Protein AF-A0A963EVP5-F1 (afdb_monomer_lite)

Secondary structure (DSSP, 8-state):
-EE-----HHHHHHTTGGGT----SBTTBTT--S--EEEEEEE-SSSTT-EEEEEEETTTTEEEE-EEGGG--SS-S-HHHHHHHHHHHHTSSSHHHHHHHHSPP-PPTT-

pLDDT: mean 89.45, std 8.19, range [53.88, 97.38]

Sequence (111 aa):
MRFATQTTSEEYVARKLWRCATLNHCPWHPGGGCGFCRHGTYQRIKPSGTLIPRWYCPRIRRTVSALPDCLAAHYSGTLQALEALVRSVEQAPSLAAAAEHLRTDIELPGA

Structure (mmCIF, N/CA/C/O backbone):
data_AF-A0A963EVP5-F1
#
_entry.id   AF-A0A963EVP5-F1
#
loop_
_atom_site.group_PDB
_atom_site.id
_atom_site.type_symbol
_atom_site.label_atom_id
_atom_site.label_alt_id
_atom_site.label_comp_id
_atom_site.label_asym_id
_atom_site.label_entity_id
_atom_site.label_seq_id
_atom_site.pdbx_PDB_ins_code
_atom_site.Cartn_x
_atom_site.Cartn_y
_atom_site.Cartn_z
_atom_site.occupancy
_atom_site.B_iso_or_equiv
_atom_site.auth_seq_id
_atom_site.auth_comp_id
_atom_site.auth_asym_id
_atom_site.auth_atom_id
_atom_site.pdbx_PDB_model_num
ATOM 1 N N . MET A 1 1 ? 6.984 5.630 0.678 1.00 67.56 1 MET A N 1
ATOM 2 C CA . MET A 1 1 ? 6.372 6.960 0.500 1.00 67.56 1 MET A CA 1
ATOM 3 C C . MET A 1 1 ? 4.881 6.741 0.355 1.00 67.56 1 MET A C 1
ATOM 5 O O . MET A 1 1 ? 4.496 5.775 -0.298 1.00 67.56 1 MET A O 1
ATOM 9 N N . ARG A 1 2 ? 4.086 7.555 1.045 1.00 71.69 2 ARG A N 1
ATOM 10 C CA . ARG A 1 2 ? 2.628 7.467 1.072 1.00 71.69 2 ARG A CA 1
ATOM 11 C C . ARG A 1 2 ? 2.068 8.452 0.035 1.00 71.69 2 ARG A C 1
ATOM 13 O O . ARG A 1 2 ? 2.587 9.562 -0.057 1.00 71.69 2 ARG A O 1
ATOM 20 N N . PHE A 1 3 ? 1.097 8.023 -0.770 1.00 71.31 3 PHE A N 1
ATOM 21 C CA . PHE A 1 3 ? 0.517 8.828 -1.847 1.00 71.31 3 PHE A CA 1
ATOM 22 C C . PHE A 1 3 ? -0.974 9.009 -1.619 1.00 71.31 3 PHE A C 1
ATOM 24 O O . PHE A 1 3 ? -1.713 8.023 -1.616 1.00 71.31 3 PHE A O 1
ATOM 31 N N . ALA A 1 4 ? -1.399 10.269 -1.515 1.00 79.94 4 ALA A N 1
ATOM 32 C CA . ALA A 1 4 ? -2.807 10.620 -1.464 1.00 79.94 4 ALA A CA 1
ATOM 33 C C . ALA A 1 4 ? -3.517 10.050 -2.697 1.00 79.94 4 ALA A C 1
ATOM 35 O O . ALA A 1 4 ? -3.214 10.410 -3.836 1.00 79.94 4 ALA A O 1
ATOM 36 N N . THR A 1 5 ? -4.447 9.131 -2.462 1.00 81.00 5 THR A N 1
ATOM 37 C CA . THR A 1 5 ? -5.242 8.485 -3.505 1.00 81.00 5 THR A CA 1
ATOM 38 C C . THR A 1 5 ? -6.708 8.5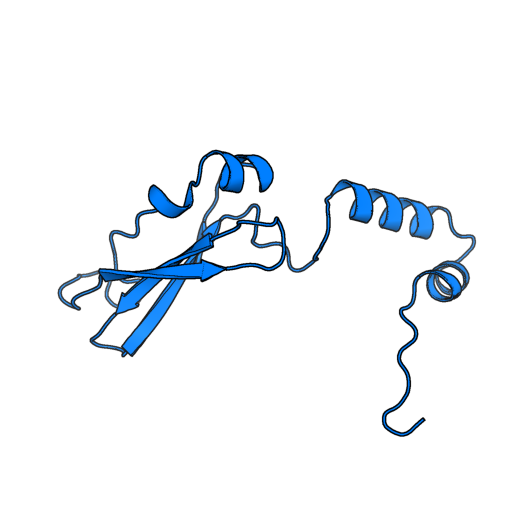45 -3.115 1.00 81.00 5 THR A C 1
ATOM 40 O O . THR A 1 5 ? -7.076 8.039 -2.058 1.00 81.00 5 THR A O 1
ATOM 43 N N . GLN A 1 6 ? -7.547 9.109 -3.981 1.00 86.88 6 GLN A N 1
ATOM 44 C CA . GLN A 1 6 ? -9.006 9.085 -3.839 1.00 86.88 6 GLN A CA 1
ATOM 45 C C . GLN A 1 6 ? -9.564 7.774 -4.418 1.00 86.88 6 GLN A C 1
ATOM 47 O O . GLN A 1 6 ? -10.243 7.774 -5.436 1.00 86.88 6 GLN A O 1
ATOM 52 N N . THR A 1 7 ? -9.192 6.640 -3.827 1.00 89.19 7 THR A N 1
ATOM 53 C CA . THR A 1 7 ? -9.615 5.298 -4.265 1.00 89.19 7 THR A CA 1
ATOM 54 C C . THR A 1 7 ? -9.815 4.420 -3.040 1.00 89.19 7 THR A C 1
ATOM 56 O O . THR A 1 7 ? -9.145 4.616 -2.026 1.00 89.19 7 THR A O 1
ATOM 59 N N . THR A 1 8 ? -10.691 3.423 -3.127 1.00 89.19 8 THR A N 1
ATOM 60 C CA . THR A 1 8 ? -10.785 2.377 -2.099 1.00 89.19 8 THR A CA 1
ATOM 61 C C . THR A 1 8 ? -9.764 1.266 -2.346 1.00 89.19 8 THR A C 1
ATOM 63 O O . THR A 1 8 ? -9.131 1.199 -3.406 1.00 89.19 8 THR A O 1
ATOM 66 N N . SER A 1 9 ? -9.576 0.390 -1.359 1.00 88.06 9 SER A N 1
ATOM 67 C CA . SER A 1 9 ? -8.689 -0.770 -1.500 1.00 88.06 9 SER A CA 1
ATOM 68 C C . SER A 1 9 ? -9.230 -1.776 -2.529 1.00 88.06 9 SER A C 1
ATOM 70 O O . SER A 1 9 ? -8.475 -2.370 -3.297 1.00 88.06 9 SER A O 1
ATOM 72 N N . GLU A 1 10 ? -10.551 -1.886 -2.612 1.00 88.94 10 GLU A N 1
ATOM 73 C CA . GLU A 1 10 ? -11.315 -2.718 -3.532 1.00 88.94 10 GLU A CA 1
ATOM 74 C C . GLU A 1 10 ? -11.135 -2.231 -4.968 1.00 88.94 10 GLU A C 1
ATOM 76 O O . GLU A 1 10 ? -10.789 -3.012 -5.855 1.00 88.94 10 GLU A O 1
ATOM 81 N N . GLU A 1 11 ? -11.293 -0.925 -5.194 1.00 93.00 11 GLU A N 1
ATOM 82 C CA . GLU A 1 11 ? -11.087 -0.321 -6.507 1.00 93.00 11 GLU A CA 1
ATOM 83 C C . GLU A 1 11 ? -9.625 -0.442 -6.955 1.00 93.00 11 GLU A C 1
ATOM 85 O O . GLU A 1 11 ? -9.356 -0.784 -8.113 1.00 93.00 11 GLU A O 1
ATOM 90 N N . TYR A 1 12 ? -8.678 -0.240 -6.030 1.00 92.81 12 TYR A N 1
ATOM 91 C CA . TYR A 1 12 ? -7.252 -0.416 -6.296 1.00 92.81 12 TYR A CA 1
ATOM 92 C C . TYR A 1 12 ? -6.943 -1.809 -6.855 1.00 92.81 12 TYR A C 1
ATOM 94 O O . TYR A 1 12 ? -6.208 -1.935 -7.843 1.00 92.81 12 TYR A O 1
ATOM 102 N N . VAL A 1 13 ? -7.526 -2.845 -6.244 1.00 93.69 13 VAL A N 1
ATOM 103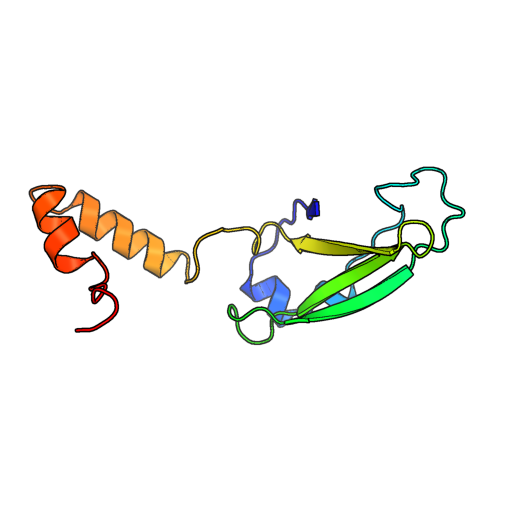 C CA . VAL A 1 13 ? -7.348 -4.237 -6.663 1.00 93.69 13 VAL A CA 1
ATOM 104 C C . VAL A 1 13 ? -8.093 -4.543 -7.955 1.00 93.69 13 VAL A C 1
ATOM 106 O O . VAL A 1 13 ? -7.478 -5.047 -8.899 1.00 93.69 13 VAL A O 1
ATOM 109 N N . ALA A 1 14 ? -9.377 -4.194 -8.038 1.00 95.00 14 ALA A N 1
ATOM 110 C CA . ALA A 1 14 ? -10.224 -4.479 -9.194 1.00 95.00 14 ALA A CA 1
ATOM 111 C C . ALA A 1 14 ? -9.655 -3.872 -10.485 1.00 95.00 14 ALA A C 1
ATOM 113 O O . ALA A 1 14 ? -9.572 -4.538 -11.518 1.00 95.00 14 ALA A O 1
ATOM 114 N N . ARG A 1 15 ? -9.182 -2.623 -10.411 1.00 95.81 15 ARG A N 1
ATOM 115 C CA . ARG A 1 15 ? -8.621 -1.891 -11.556 1.00 95.81 15 ARG A CA 1
ATOM 116 C C . ARG A 1 15 ? -7.120 -2.108 -11.741 1.00 95.81 15 ARG A C 1
ATOM 118 O O . ARG A 1 15 ? -6.538 -1.570 -12.681 1.00 95.81 15 ARG A O 1
ATOM 125 N N . LYS A 1 16 ? -6.479 -2.894 -10.868 1.00 95.81 16 LYS A N 1
ATOM 126 C CA . LYS A 1 16 ? -5.035 -3.173 -10.892 1.00 95.81 16 LYS A CA 1
ATOM 127 C C . LYS A 1 16 ? -4.196 -1.893 -10.935 1.00 95.81 16 LYS A C 1
ATOM 129 O O . LYS A 1 16 ? -3.241 -1.800 -11.712 1.00 95.81 16 LYS A O 1
ATOM 134 N N . LEU A 1 17 ? -4.543 -0.902 -10.107 1.00 94.44 17 LEU A N 1
ATOM 135 C CA . LEU A 1 17 ? -3.989 0.459 -10.190 1.00 94.44 17 LEU A CA 1
ATOM 136 C C . LEU A 1 17 ? -2.465 0.518 -10.001 1.00 94.44 17 LEU A C 1
ATOM 138 O O . LEU A 1 17 ? -1.822 1.456 -10.472 1.00 94.44 17 LEU A O 1
ATOM 142 N N . TRP A 1 18 ? -1.845 -0.514 -9.417 1.00 94.06 18 TRP A N 1
ATOM 143 C CA . TRP A 1 18 ? -0.385 -0.650 -9.399 1.00 94.06 18 TRP A CA 1
ATOM 144 C C . TRP A 1 18 ? 0.245 -0.583 -10.789 1.00 94.06 18 TRP A C 1
ATOM 146 O O . TRP A 1 18 ? 1.378 -0.122 -10.906 1.00 94.06 18 TRP A O 1
ATOM 156 N N . ARG A 1 19 ? -0.452 -1.018 -11.847 1.00 95.06 19 ARG A N 1
ATOM 157 C CA . ARG A 1 19 ? 0.033 -0.947 -13.236 1.00 95.06 19 ARG A CA 1
ATOM 158 C C . ARG A 1 19 ? 0.186 0.494 -13.719 1.00 95.06 19 ARG A C 1
ATOM 160 O O . ARG A 1 19 ? 1.116 0.770 -14.467 1.00 95.06 19 ARG A O 1
ATOM 167 N N . CYS A 1 20 ? -0.665 1.394 -13.236 1.00 91.75 20 CYS A N 1
ATOM 168 C CA . CYS A 1 20 ? -0.705 2.797 -13.641 1.00 91.75 20 CYS A CA 1
ATOM 169 C C . CYS A 1 20 ? 0.153 3.709 -12.754 1.00 91.75 20 CYS A C 1
ATOM 171 O O . CYS A 1 20 ? 0.371 4.864 -13.100 1.00 91.75 20 CYS A O 1
ATOM 173 N N . ALA A 1 21 ? 0.640 3.217 -11.611 1.00 91.31 21 ALA A N 1
ATOM 174 C CA . ALA A 1 21 ? 1.455 4.014 -10.703 1.00 91.31 21 ALA A CA 1
ATOM 175 C C . ALA A 1 21 ? 2.775 4.444 -11.363 1.00 91.31 21 ALA A C 1
ATOM 177 O O . ALA A 1 21 ? 3.505 3.607 -11.911 1.00 91.31 21 ALA A O 1
ATOM 178 N N . THR A 1 22 ? 3.103 5.729 -11.248 1.00 89.88 22 THR A N 1
ATOM 179 C CA . THR A 1 22 ? 4.330 6.345 -11.760 1.00 89.88 22 THR A CA 1
ATOM 180 C C . THR A 1 22 ? 5.080 7.045 -10.628 1.00 89.88 22 THR A C 1
ATOM 182 O O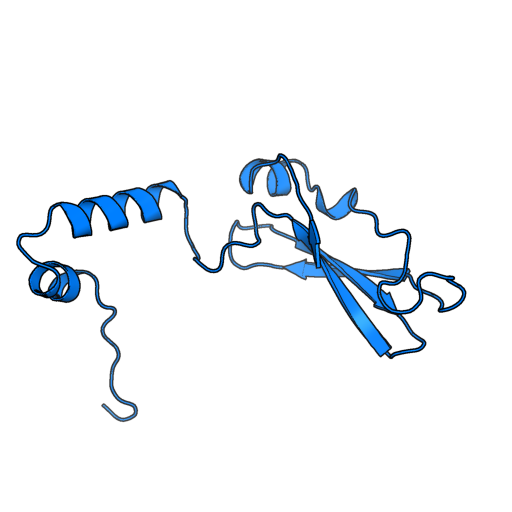 . THR A 1 22 ? 4.474 7.621 -9.730 1.00 89.88 22 THR A O 1
ATOM 185 N N . LEU A 1 23 ? 6.415 6.988 -10.669 1.00 90.31 23 LEU A N 1
ATOM 186 C CA . LEU A 1 23 ? 7.304 7.824 -9.860 1.00 90.31 23 LEU A CA 1
ATOM 187 C C . LEU A 1 23 ? 8.355 8.414 -10.793 1.00 90.31 23 LEU A C 1
ATOM 189 O O . LEU A 1 23 ? 9.240 7.695 -11.256 1.00 90.31 23 LEU A O 1
ATOM 193 N N . ASN A 1 24 ? 8.235 9.710 -11.077 1.00 85.69 24 ASN A N 1
ATOM 194 C CA . ASN A 1 24 ? 9.079 10.386 -12.068 1.00 85.69 24 ASN A CA 1
ATOM 195 C C . ASN A 1 24 ? 10.450 10.780 -11.507 1.00 85.69 24 ASN A C 1
ATOM 197 O O . ASN A 1 24 ? 11.404 10.936 -12.262 1.00 85.69 24 ASN A O 1
ATOM 201 N N . HIS A 1 25 ? 10.561 10.912 -10.184 1.00 90.88 25 HIS A N 1
ATOM 202 C CA . HIS A 1 25 ? 11.786 11.351 -9.527 1.00 90.88 25 HIS A CA 1
ATOM 203 C C . HIS A 1 25 ? 12.218 10.370 -8.449 1.00 90.88 25 HIS A C 1
ATOM 205 O O . HIS A 1 25 ? 11.412 9.837 -7.683 1.00 90.88 25 HIS A O 1
ATOM 211 N N . CYS A 1 26 ? 13.531 10.172 -8.380 1.00 94.50 26 CYS A N 1
ATOM 212 C CA . CYS A 1 26 ? 14.157 9.472 -7.279 1.00 94.50 26 CYS A CA 1
ATOM 213 C C . CYS A 1 26 ? 14.019 10.326 -6.011 1.00 94.50 26 CYS A C 1
ATOM 215 O O . CYS A 1 26 ? 14.505 11.459 -6.011 1.00 94.50 26 CYS A O 1
ATOM 217 N N . PRO A 1 27 ? 13.449 9.804 -4.911 1.00 93.31 27 PRO A N 1
ATOM 218 C CA . PRO A 1 27 ? 13.250 10.589 -3.689 1.00 93.31 27 PRO A CA 1
ATOM 219 C C . PRO A 1 27 ? 14.567 11.011 -3.023 1.00 93.31 27 PRO A C 1
ATOM 221 O O . PRO A 1 27 ? 14.577 11.879 -2.162 1.00 93.31 27 PRO A O 1
ATOM 224 N N . TRP A 1 28 ? 15.681 10.400 -3.424 1.00 95.38 28 TRP A N 1
ATOM 225 C CA . TRP A 1 28 ? 17.013 10.695 -2.908 1.00 95.38 28 TRP A CA 1
ATOM 226 C C . TRP A 1 28 ? 17.882 11.512 -3.870 1.00 95.38 28 TRP A C 1
ATOM 228 O O . TRP A 1 28 ? 18.891 12.068 -3.454 1.00 95.38 28 TRP A O 1
ATOM 238 N N . HIS A 1 29 ? 17.515 11.574 -5.153 1.00 95.50 29 HIS A N 1
ATOM 239 C CA . HIS A 1 29 ? 18.226 12.355 -6.167 1.00 95.50 29 HIS A CA 1
ATOM 240 C C . HIS A 1 29 ? 17.199 13.114 -7.020 1.00 95.50 29 HIS A C 1
ATOM 242 O O . HIS A 1 29 ? 16.909 12.685 -8.143 1.00 95.50 29 HIS A O 1
ATOM 248 N N . PRO A 1 30 ? 16.632 14.223 -6.506 1.00 90.81 30 PRO A N 1
ATOM 249 C CA . PRO A 1 30 ? 15.591 14.976 -7.210 1.00 90.81 30 PRO A CA 1
ATOM 250 C C . PRO A 1 30 ? 16.033 15.468 -8.595 1.00 90.81 30 PRO A C 1
ATOM 252 O O . PRO A 1 30 ? 15.242 15.445 -9.533 1.00 90.81 30 PRO A O 1
ATOM 255 N N . GLY A 1 31 ? 17.319 15.814 -8.745 1.00 92.12 31 GLY A N 1
ATOM 256 C CA . GLY A 1 31 ? 17.930 16.211 -10.020 1.00 92.12 31 GLY A CA 1
ATOM 257 C C . GLY A 1 31 ? 18.119 15.080 -11.043 1.00 92.12 31 GLY A C 1
ATOM 258 O O . GLY A 1 31 ? 18.617 15.328 -12.134 1.00 92.12 31 GLY A O 1
ATOM 259 N N . GLY A 1 32 ? 17.738 13.838 -10.726 1.00 92.31 32 GLY A N 1
ATOM 260 C CA . GLY A 1 32 ? 17.822 12.715 -11.662 1.00 92.31 32 GLY A CA 1
ATOM 261 C C . GLY A 1 32 ? 19.234 12.139 -11.830 1.00 92.31 32 GLY A C 1
ATOM 262 O O . GLY A 1 32 ? 20.037 12.135 -10.897 1.00 92.31 32 GLY A O 1
ATOM 263 N N . GLY A 1 33 ? 19.500 11.524 -12.989 1.00 94.75 33 GLY A N 1
ATOM 264 C CA . GLY A 1 33 ? 20.806 10.937 -13.351 1.00 94.75 33 GLY A CA 1
ATOM 265 C C . GLY A 1 33 ? 21.219 9.674 -12.580 1.00 94.75 33 GLY A C 1
ATOM 266 O O . GLY A 1 33 ? 22.262 9.090 -12.846 1.00 94.75 33 GLY A O 1
ATOM 267 N N . CYS A 1 34 ? 20.410 9.219 -11.624 1.00 96.12 34 CYS A N 1
ATOM 268 C CA . CYS A 1 34 ? 20.746 8.096 -10.749 1.00 96.12 34 CYS A CA 1
ATOM 269 C C . CYS A 1 34 ? 20.257 6.728 -11.249 1.00 96.12 34 CYS A C 1
ATOM 271 O O . CYS A 1 34 ? 20.324 5.776 -10.478 1.00 96.12 34 CYS A O 1
ATOM 273 N N . GLY A 1 35 ? 19.729 6.626 -12.476 1.00 95.50 35 GLY A N 1
ATOM 274 C CA . GLY A 1 35 ? 19.207 5.373 -13.045 1.00 95.50 35 GLY A CA 1
ATOM 275 C C . GLY A 1 35 ? 17.938 4.843 -12.365 1.00 95.50 35 GLY A C 1
ATOM 276 O O . GLY A 1 35 ? 17.702 3.639 -12.368 1.00 95.50 35 GLY A O 1
ATOM 277 N N . PHE A 1 36 ? 17.153 5.718 -11.726 1.00 97.19 36 PHE A N 1
ATOM 278 C CA . PHE A 1 36 ? 15.929 5.335 -11.021 1.00 97.19 36 PHE A CA 1
ATOM 279 C C . PHE A 1 36 ? 14.925 4.678 -11.967 1.00 97.19 36 PHE A C 1
ATOM 281 O O . PHE A 1 36 ? 14.549 5.261 -12.981 1.00 97.19 36 PHE A O 1
ATOM 288 N N . CYS A 1 37 ? 14.492 3.464 -11.636 1.00 95.81 37 CYS A N 1
ATOM 289 C CA . CYS A 1 37 ? 13.673 2.658 -12.532 1.00 95.81 37 CYS A CA 1
ATOM 290 C C . CYS A 1 37 ? 12.633 1.836 -11.773 1.00 95.81 37 CYS A C 1
ATOM 292 O O . CYS A 1 37 ? 12.737 1.606 -10.566 1.00 95.81 37 CYS A O 1
ATOM 294 N N . ARG A 1 38 ? 11.610 1.377 -12.495 1.00 95.56 38 ARG A N 1
ATOM 295 C CA . ARG A 1 38 ? 10.599 0.465 -11.960 1.00 95.56 38 ARG A CA 1
ATOM 296 C C . ARG A 1 38 ? 11.235 -0.898 -11.658 1.00 95.56 38 ARG A C 1
ATOM 298 O O . ARG A 1 38 ? 12.008 -1.416 -12.452 1.00 95.56 38 ARG A O 1
ATOM 305 N N . HIS A 1 39 ? 10.878 -1.490 -10.523 1.00 96.50 39 HIS A N 1
ATOM 306 C CA . HIS A 1 39 ? 11.497 -2.695 -9.963 1.00 96.50 39 HIS A CA 1
ATOM 307 C C . HIS A 1 39 ? 10.444 -3.722 -9.502 1.00 96.50 39 HIS A C 1
ATOM 309 O O . HIS A 1 39 ? 10.433 -4.220 -8.368 1.00 96.50 39 HIS A O 1
ATOM 315 N N . GLY A 1 40 ? 9.503 -4.006 -10.404 1.00 96.00 40 GLY A N 1
ATOM 316 C CA . GLY A 1 40 ? 8.434 -4.980 -10.192 1.00 96.00 40 GLY A CA 1
ATOM 317 C C . GLY A 1 40 ? 7.445 -4.583 -9.094 1.00 96.00 40 GLY A C 1
ATOM 318 O O . GLY A 1 40 ? 7.186 -3.402 -8.850 1.00 96.00 40 GLY A O 1
ATOM 319 N N . THR A 1 41 ? 6.872 -5.593 -8.446 1.00 97.19 41 THR A N 1
ATOM 320 C CA . THR A 1 41 ? 5.841 -5.459 -7.408 1.00 97.19 41 THR A CA 1
ATOM 321 C C . THR A 1 41 ? 6.093 -6.430 -6.254 1.00 97.19 41 THR A C 1
ATOM 323 O O . THR A 1 41 ? 6.805 -7.415 -6.432 1.00 97.19 41 THR A O 1
ATOM 326 N N . TYR A 1 42 ? 5.479 -6.193 -5.095 1.00 95.19 42 TYR A N 1
ATOM 327 C CA . TYR A 1 42 ? 5.329 -7.198 -4.031 1.00 95.19 42 TYR A CA 1
ATOM 328 C C . TYR A 1 42 ? 3.855 -7.374 -3.654 1.00 95.19 42 TYR A C 1
ATOM 330 O O . TYR A 1 42 ? 3.061 -6.455 -3.855 1.00 95.19 42 TYR A O 1
ATOM 338 N N . GLN A 1 43 ? 3.491 -8.542 -3.124 1.00 94.19 43 GLN A N 1
ATOM 339 C CA . GLN A 1 43 ? 2.123 -8.848 -2.695 1.00 94.19 43 GLN A CA 1
ATOM 340 C C . GLN A 1 43 ? 1.853 -8.377 -1.264 1.00 94.19 43 GLN A C 1
ATOM 342 O O . GLN A 1 43 ? 2.736 -8.442 -0.409 1.00 94.19 43 GLN A O 1
ATOM 347 N N . ARG A 1 44 ? 0.618 -7.947 -0.989 1.00 88.44 44 ARG A N 1
ATOM 348 C CA . ARG A 1 44 ? 0.101 -7.819 0.383 1.00 88.44 44 ARG A CA 1
ATOM 349 C C . ARG A 1 44 ? -0.880 -8.938 0.694 1.00 88.44 44 ARG A C 1
ATOM 351 O O . ARG A 1 44 ? -1.546 -9.448 -0.198 1.00 88.44 44 ARG A O 1
ATOM 358 N N . ILE A 1 45 ? -0.972 -9.273 1.981 1.00 84.44 45 ILE A N 1
ATOM 359 C CA . ILE A 1 45 ? -1.857 -10.330 2.488 1.00 84.44 45 ILE A CA 1
ATOM 360 C C . ILE A 1 45 ? -3.330 -9.941 2.293 1.00 84.44 45 ILE A C 1
ATOM 362 O O . ILE A 1 45 ? -4.140 -10.771 1.892 1.00 84.44 45 ILE A O 1
ATOM 366 N N . LYS A 1 46 ? -3.681 -8.674 2.557 1.00 81.06 46 LYS A N 1
ATOM 367 C CA . LYS A 1 46 ? -5.036 -8.141 2.378 1.00 81.06 46 LYS A CA 1
ATOM 368 C C . LYS A 1 46 ? -5.014 -6.746 1.732 1.00 81.06 46 LYS A C 1
ATOM 370 O O . LYS A 1 46 ? -4.115 -5.964 2.056 1.00 81.06 46 LYS A O 1
ATOM 375 N N . PRO A 1 47 ? -6.004 -6.424 0.880 1.00 84.06 47 PRO A N 1
ATOM 376 C CA . PRO A 1 47 ? -6.958 -7.353 0.251 1.00 84.06 47 PRO A CA 1
ATOM 377 C C . PRO A 1 47 ? -6.262 -8.391 -0.654 1.00 84.06 47 PRO A C 1
ATOM 379 O O . PRO A 1 47 ? -5.143 -8.156 -1.115 1.00 84.06 47 PRO A O 1
ATOM 382 N N . SER A 1 48 ? -6.889 -9.546 -0.904 1.00 88.12 48 SER A N 1
ATOM 383 C CA . SER A 1 48 ? -6.300 -10.579 -1.777 1.00 88.12 48 SER A CA 1
ATOM 384 C C . SER A 1 48 ? -6.056 -10.041 -3.192 1.00 88.12 48 SER A C 1
ATOM 386 O O . SER A 1 48 ? -6.827 -9.230 -3.698 1.00 88.12 48 SER A O 1
ATOM 388 N N . GLY A 1 49 ? -4.963 -10.467 -3.828 1.00 91.06 49 GLY A N 1
ATOM 389 C CA . GLY A 1 49 ? -4.569 -9.985 -5.156 1.00 91.06 49 GLY A CA 1
ATOM 390 C C . GLY A 1 49 ? -3.915 -8.597 -5.171 1.00 91.06 49 GLY A C 1
ATOM 391 O O . GLY A 1 49 ? -3.577 -8.098 -6.244 1.00 91.06 49 GLY A O 1
ATOM 392 N N . THR A 1 50 ? -3.689 -7.982 -4.006 1.00 93.06 50 THR A N 1
ATOM 393 C CA . THR A 1 50 ? -3.023 -6.679 -3.904 1.00 93.06 50 THR A CA 1
ATOM 394 C C . THR A 1 50 ? -1.548 -6.782 -4.269 1.00 93.06 50 THR A C 1
ATOM 396 O O . THR A 1 50 ? -0.783 -7.501 -3.622 1.00 93.06 50 THR A O 1
ATOM 399 N N . LEU A 1 51 ? -1.127 -5.990 -5.256 1.00 96.00 51 LEU A N 1
ATOM 400 C CA . LEU A 1 51 ? 0.271 -5.790 -5.625 1.00 96.00 51 LEU A CA 1
ATOM 401 C C . LEU A 1 51 ? 0.665 -4.336 -5.409 1.00 96.00 51 LEU A C 1
ATOM 403 O O . LEU A 1 51 ? -0.070 -3.441 -5.802 1.00 96.00 51 LEU A O 1
ATOM 407 N N . ILE A 1 52 ? 1.846 -4.103 -4.844 1.00 94.81 52 ILE A N 1
ATOM 408 C CA . ILE A 1 52 ? 2.396 -2.765 -4.630 1.00 94.81 52 ILE A CA 1
ATOM 409 C C . ILE A 1 52 ? 3.617 -2.576 -5.534 1.00 94.81 52 ILE A C 1
ATOM 411 O O . ILE A 1 52 ? 4.560 -3.372 -5.448 1.00 94.81 52 ILE A O 1
ATOM 415 N N . PRO A 1 53 ? 3.638 -1.548 -6.399 1.00 95.69 53 PRO A N 1
ATOM 416 C CA . PRO A 1 53 ? 4.740 -1.310 -7.315 1.00 95.69 53 PRO A CA 1
ATOM 417 C C . PRO A 1 53 ? 5.948 -0.725 -6.587 1.00 95.69 53 PRO A C 1
ATOM 419 O O . PRO A 1 53 ? 5.827 0.043 -5.626 1.00 95.69 53 PRO A O 1
ATOM 422 N N . ARG A 1 54 ? 7.128 -1.116 -7.064 1.00 96.44 54 ARG A N 1
ATOM 423 C CA . ARG A 1 54 ? 8.421 -0.741 -6.500 1.00 96.44 54 ARG A CA 1
ATOM 424 C C . ARG A 1 54 ? 9.281 -0.039 -7.535 1.00 96.44 54 ARG A C 1
ATOM 426 O O . ARG A 1 54 ? 9.169 -0.304 -8.729 1.00 96.44 54 ARG A O 1
ATOM 433 N N . TRP A 1 55 ? 10.182 0.801 -7.050 1.00 97.00 55 TRP A N 1
ATOM 434 C CA . TRP A 1 55 ? 11.229 1.446 -7.823 1.00 97.00 55 TRP A CA 1
ATOM 435 C C . TRP A 1 55 ? 12.558 1.291 -7.118 1.00 97.00 55 TRP A C 1
ATOM 437 O O . TRP A 1 55 ? 12.618 1.308 -5.890 1.00 97.00 55 TRP A O 1
ATOM 447 N N . TYR A 1 56 ? 13.617 1.174 -7.898 1.00 97.19 56 TYR A N 1
ATOM 448 C CA . TYR A 1 56 ? 14.967 0.973 -7.415 1.00 97.19 56 TYR A CA 1
ATOM 449 C C . TYR A 1 56 ? 15.852 2.135 -7.844 1.00 97.19 56 TYR A C 1
ATOM 451 O O . TYR A 1 56 ? 15.800 2.579 -8.991 1.00 97.19 56 TYR A O 1
ATOM 459 N N . CYS A 1 57 ? 16.668 2.633 -6.916 1.00 97.31 57 CYS A N 1
ATOM 460 C CA . CYS A 1 57 ? 17.743 3.559 -7.234 1.00 97.31 57 CYS A CA 1
ATOM 461 C C . CYS A 1 57 ? 19.093 2.829 -7.137 1.00 97.31 57 CYS A C 1
ATOM 463 O O . CYS A 1 57 ? 19.515 2.512 -6.019 1.00 97.31 57 CYS A O 1
ATOM 465 N N . PRO A 1 58 ? 19.800 2.596 -8.259 1.00 97.31 58 PRO A N 1
ATOM 466 C CA . PRO A 1 58 ? 21.064 1.861 -8.252 1.00 97.31 58 PRO A CA 1
ATOM 467 C C . PRO A 1 58 ? 22.187 2.593 -7.514 1.00 97.31 58 PRO A C 1
ATOM 469 O O . PRO A 1 58 ? 22.997 1.948 -6.857 1.00 97.31 58 PRO A O 1
ATOM 472 N N . ARG A 1 59 ? 22.214 3.932 -7.526 1.00 97.38 59 ARG A N 1
ATOM 473 C CA . ARG A 1 59 ? 23.296 4.713 -6.893 1.00 97.38 59 ARG A CA 1
ATOM 474 C C . ARG A 1 59 ? 23.396 4.521 -5.374 1.00 97.38 59 ARG A C 1
ATOM 476 O O . ARG A 1 59 ? 24.478 4.467 -4.811 1.00 97.38 59 ARG A O 1
ATOM 483 N N . ILE A 1 60 ? 22.251 4.410 -4.719 1.00 97.00 60 ILE A N 1
ATOM 484 C CA . ILE A 1 60 ? 22.103 4.238 -3.260 1.00 97.00 60 ILE A CA 1
ATOM 485 C C . ILE A 1 60 ? 21.660 2.825 -2.900 1.00 97.00 60 ILE A C 1
ATOM 487 O O . ILE A 1 60 ? 21.568 2.497 -1.721 1.00 97.00 60 ILE A O 1
ATOM 491 N N . ARG A 1 61 ? 21.405 1.989 -3.913 1.00 97.31 61 ARG A N 1
ATOM 492 C CA . ARG A 1 61 ? 21.028 0.580 -3.793 1.00 97.31 61 ARG A CA 1
ATOM 493 C C . ARG A 1 61 ? 19.825 0.368 -2.872 1.00 97.31 61 ARG A C 1
ATOM 495 O O . ARG A 1 61 ? 19.807 -0.545 -2.054 1.00 97.31 61 ARG A O 1
ATOM 502 N N . ARG A 1 62 ? 18.813 1.228 -3.006 1.00 97.12 62 ARG A N 1
ATOM 503 C CA . ARG A 1 62 ? 17.588 1.191 -2.196 1.00 97.12 62 ARG A CA 1
ATOM 504 C C . ARG A 1 62 ? 16.343 1.156 -3.065 1.00 97.12 62 ARG A C 1
ATOM 506 O O . ARG A 1 62 ? 16.307 1.725 -4.157 1.00 97.12 62 ARG A O 1
ATOM 513 N N . THR A 1 63 ? 15.311 0.520 -2.523 1.00 96.19 63 THR A N 1
ATOM 514 C CA . THR A 1 63 ? 13.996 0.390 -3.147 1.00 96.19 63 THR A CA 1
ATOM 515 C C . THR A 1 63 ? 12.987 1.271 -2.424 1.00 96.19 63 THR A C 1
ATOM 517 O O . THR A 1 63 ? 12.952 1.301 -1.195 1.00 96.19 63 THR A O 1
ATOM 520 N N . VAL A 1 64 ? 12.139 1.966 -3.177 1.00 94.88 64 VAL A N 1
ATOM 521 C CA . VAL A 1 64 ? 10.920 2.597 -2.660 1.00 94.88 64 VAL A CA 1
ATOM 522 C C . VAL A 1 64 ? 9.696 1.915 -3.236 1.00 94.88 64 VAL A C 1
ATOM 524 O O . VAL A 1 64 ? 9.713 1.405 -4.352 1.00 94.88 64 VAL A O 1
ATOM 527 N N . SER A 1 65 ? 8.618 1.917 -2.466 1.00 93.50 65 SER A N 1
ATOM 528 C CA . SER A 1 65 ? 7.316 1.423 -2.907 1.00 93.50 65 SER A CA 1
ATOM 529 C C . SER A 1 65 ? 6.318 2.573 -2.944 1.00 93.50 65 SER A C 1
ATOM 531 O O . SER A 1 65 ? 6.337 3.416 -2.038 1.00 93.50 65 SER A O 1
ATOM 533 N N . ALA A 1 66 ? 5.449 2.588 -3.956 1.00 91.38 66 ALA A N 1
ATOM 534 C CA . ALA A 1 66 ? 4.318 3.510 -4.018 1.00 91.38 66 ALA A CA 1
ATOM 535 C C . ALA A 1 66 ? 3.101 2.848 -3.365 1.00 91.38 66 ALA A C 1
ATOM 537 O O . ALA A 1 66 ? 2.337 2.135 -4.015 1.00 91.38 66 ALA A O 1
ATOM 538 N N . LEU A 1 67 ? 2.984 3.029 -2.047 1.00 91.56 67 LEU A N 1
ATOM 539 C CA . LEU A 1 67 ? 1.855 2.530 -1.267 1.00 91.56 67 LEU A CA 1
ATOM 540 C C . LEU A 1 67 ? 0.715 3.563 -1.340 1.00 91.56 67 LEU A C 1
ATOM 542 O O . LEU A 1 67 ? 0.942 4.699 -0.909 1.00 91.56 67 LEU A O 1
ATOM 546 N N . PRO A 1 68 ? -0.465 3.215 -1.888 1.00 90.19 68 PRO A N 1
ATOM 547 C CA . PRO A 1 68 ? -1.612 4.118 -1.890 1.00 90.19 68 PRO A CA 1
ATOM 548 C C . PRO A 1 68 ? -2.161 4.285 -0.470 1.00 90.19 68 PRO A C 1
ATOM 550 O O . PRO A 1 68 ? -2.066 3.374 0.357 1.00 90.19 68 PRO A O 1
ATOM 553 N N . ASP A 1 69 ? -2.774 5.433 -0.206 1.00 89.00 69 ASP A N 1
ATOM 554 C CA . ASP A 1 69 ? -3.331 5.774 1.105 1.00 89.00 69 ASP A CA 1
ATOM 555 C C . ASP A 1 69 ? -4.360 4.766 1.609 1.00 89.00 69 ASP A C 1
ATOM 557 O O . ASP A 1 69 ? -4.349 4.412 2.788 1.00 89.00 69 ASP A O 1
ATOM 561 N N . CYS A 1 70 ? -5.186 4.232 0.709 1.00 86.06 70 CYS A N 1
ATOM 562 C CA . CYS A 1 70 ? -6.190 3.225 1.043 1.00 86.06 70 CYS A CA 1
ATOM 563 C C . CYS A 1 70 ? -5.601 1.893 1.541 1.00 86.06 70 CYS A C 1
ATOM 565 O O . CYS A 1 70 ? -6.330 1.075 2.091 1.00 86.06 70 CYS A O 1
ATOM 567 N N . LEU A 1 71 ? -4.290 1.674 1.377 1.00 87.50 71 LEU A N 1
ATOM 568 C CA . LEU A 1 71 ? -3.557 0.499 1.864 1.00 87.50 71 LEU A CA 1
ATOM 569 C C . LEU A 1 71 ? -2.478 0.859 2.898 1.00 87.50 71 LEU A C 1
ATOM 571 O O . LEU A 1 71 ? -1.652 0.014 3.251 1.00 87.50 71 LEU A O 1
ATOM 575 N N . ALA A 1 72 ? -2.451 2.111 3.362 1.00 87.19 72 ALA A N 1
ATOM 576 C CA . ALA A 1 72 ? -1.477 2.604 4.332 1.00 87.19 72 ALA A CA 1
ATOM 577 C C . ALA A 1 72 ? -1.928 2.434 5.794 1.00 87.19 72 ALA A C 1
ATOM 579 O O . ALA A 1 72 ? -1.180 2.796 6.701 1.00 87.19 72 ALA A O 1
ATOM 580 N N . ALA A 1 73 ? -3.125 1.890 6.037 1.00 80.19 73 ALA A N 1
ATOM 581 C CA . ALA A 1 73 ? -3.595 1.589 7.383 1.00 80.19 73 ALA A CA 1
ATOM 582 C C . ALA A 1 73 ? -2.698 0.535 8.057 1.00 80.19 73 ALA A C 1
ATOM 584 O O . ALA A 1 73 ? -2.336 -0.477 7.456 1.00 80.19 73 ALA A O 1
ATOM 585 N N . HIS A 1 74 ? -2.362 0.767 9.328 1.00 75.50 74 HIS A N 1
ATOM 586 C CA . HIS A 1 74 ? -1.607 -0.185 10.152 1.00 7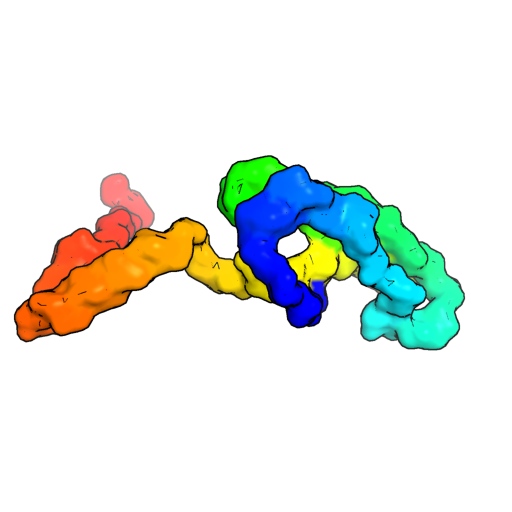5.50 74 HIS A CA 1
ATOM 587 C C . HIS A 1 74 ? -2.469 -1.349 10.662 1.00 75.50 74 HIS A C 1
ATOM 589 O O . HIS A 1 74 ? -1.934 -2.303 11.220 1.00 75.50 74 HIS A O 1
ATOM 595 N N . TYR A 1 75 ? -3.787 -1.280 10.462 1.00 75.31 75 TYR A N 1
ATOM 596 C CA . TYR A 1 75 ? -4.729 -2.304 10.886 1.00 75.31 75 TYR A CA 1
ATOM 597 C C . TYR A 1 75 ? -5.092 -3.223 9.720 1.00 75.31 75 TYR A C 1
ATOM 599 O O . TYR A 1 75 ? -5.464 -2.766 8.638 1.00 75.31 75 TYR A O 1
ATOM 607 N N . SER A 1 76 ? -4.983 -4.532 9.935 1.00 72.50 76 SER A N 1
ATOM 608 C CA . SER A 1 76 ? -5.420 -5.534 8.967 1.00 72.50 76 SER A CA 1
ATOM 609 C C . SER A 1 76 ? -6.900 -5.846 9.154 1.00 72.50 76 SER A C 1
ATOM 611 O O . SER A 1 76 ? -7.323 -6.133 10.267 1.00 72.50 76 SER A O 1
ATOM 613 N N . GLY A 1 77 ? -7.675 -5.887 8.075 1.00 75.69 77 GLY A N 1
ATOM 614 C CA . GLY A 1 77 ? -9.102 -6.201 8.144 1.00 75.69 77 GLY A CA 1
ATOM 615 C C . GLY A 1 77 ? -9.910 -5.317 7.209 1.00 75.69 77 GLY A C 1
ATOM 616 O O . GLY A 1 77 ? -9.345 -4.641 6.353 1.00 75.69 77 GLY A O 1
ATOM 617 N N . THR A 1 78 ? -11.229 -5.355 7.360 1.00 78.62 78 THR A N 1
ATOM 618 C CA . THR A 1 78 ? -12.139 -4.436 6.672 1.00 78.62 78 THR A CA 1
ATOM 619 C C . THR A 1 78 ? -12.488 -3.275 7.597 1.00 78.62 78 THR A C 1
ATOM 621 O O . THR A 1 78 ? -12.452 -3.421 8.820 1.00 78.62 78 THR A O 1
ATOM 624 N N . LEU A 1 79 ? -12.864 -2.131 7.018 1.00 81.81 79 LEU A N 1
ATOM 625 C CA . LEU A 1 79 ? -13.375 -0.997 7.791 1.00 81.81 79 LEU A CA 1
ATOM 626 C C . LEU A 1 79 ? -14.590 -1.410 8.634 1.00 81.81 79 LEU A C 1
ATOM 628 O O . LEU A 1 79 ? -14.627 -1.136 9.825 1.00 81.81 79 LEU A O 1
ATOM 632 N N . GLN A 1 80 ? -15.513 -2.174 8.048 1.00 86.00 80 GLN A N 1
ATOM 633 C CA . GLN A 1 80 ? -16.701 -2.676 8.738 1.00 86.00 80 GLN A CA 1
ATOM 634 C C . GLN A 1 80 ? -16.361 -3.518 9.979 1.00 86.00 80 GLN A C 1
ATOM 636 O O . GLN A 1 80 ? -17.008 -3.381 11.015 1.00 86.00 80 GLN A O 1
ATOM 641 N N . ALA A 1 81 ? -15.350 -4.391 9.895 1.00 87.12 81 ALA A N 1
ATOM 642 C CA . ALA A 1 81 ? -14.916 -5.188 11.041 1.00 87.12 81 ALA A CA 1
ATOM 643 C C . ALA A 1 81 ? -14.320 -4.304 12.147 1.00 87.12 81 ALA A C 1
ATOM 645 O O . ALA A 1 81 ? -14.588 -4.534 13.324 1.00 87.12 81 ALA A O 1
ATOM 646 N N . LEU A 1 82 ? -13.557 -3.272 11.770 1.00 88.50 82 LEU A N 1
ATOM 647 C CA . LEU A 1 82 ? -13.015 -2.296 12.713 1.00 88.50 82 LEU A CA 1
ATOM 648 C C . LEU A 1 82 ? -14.133 -1.489 13.390 1.00 88.50 82 LEU A C 1
ATOM 650 O O . LEU A 1 82 ? -14.116 -1.324 14.603 1.00 88.50 82 LEU A O 1
ATOM 654 N N . GLU A 1 83 ? -15.124 -1.020 12.636 1.00 93.12 83 GLU A N 1
ATOM 655 C CA . GLU A 1 83 ? -16.267 -0.274 13.176 1.00 93.12 83 GLU A CA 1
ATOM 656 C C . GLU A 1 83 ? -17.118 -1.131 14.121 1.00 93.12 83 GLU A C 1
ATOM 658 O O . GLU A 1 83 ? -17.553 -0.655 15.169 1.00 93.12 83 GLU A O 1
ATOM 663 N N . ALA A 1 84 ? -17.329 -2.407 13.787 1.00 92.75 84 ALA A N 1
ATOM 664 C CA . ALA A 1 84 ? -18.010 -3.351 14.670 1.00 92.75 84 ALA A CA 1
ATOM 66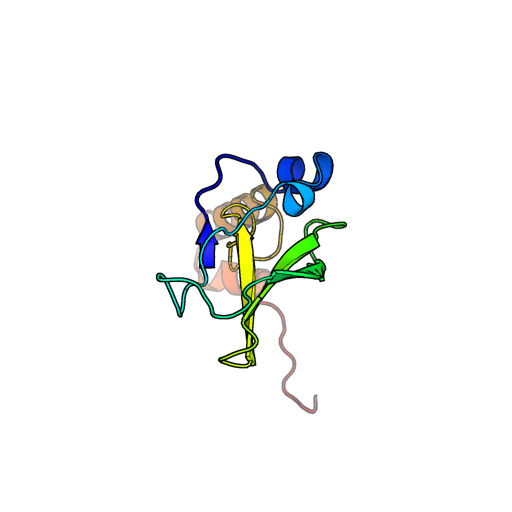5 C C . ALA A 1 84 ? -17.224 -3.580 15.971 1.00 92.75 84 ALA A C 1
ATOM 667 O O . ALA A 1 84 ? -17.818 -3.587 17.050 1.00 92.75 84 ALA A O 1
ATOM 668 N N . LEU A 1 85 ? -15.895 -3.708 15.878 1.00 91.56 85 LEU A N 1
ATOM 669 C CA . LEU A 1 85 ? -15.011 -3.822 17.036 1.00 91.56 85 LEU A CA 1
ATOM 670 C C . LEU A 1 85 ? -15.104 -2.578 17.928 1.00 91.56 85 LEU A C 1
ATOM 67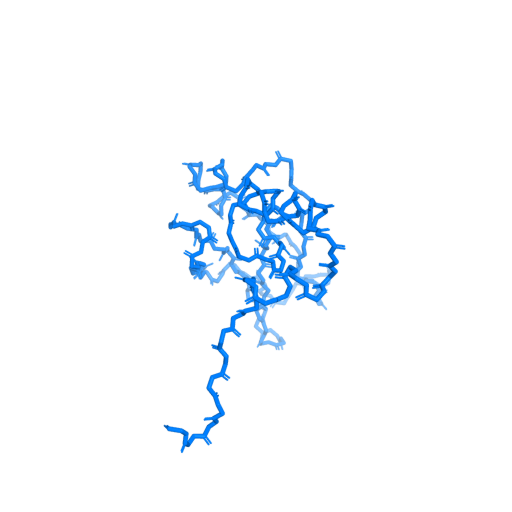2 O O . LEU A 1 85 ? -15.338 -2.711 19.125 1.00 91.56 85 LEU A O 1
ATOM 676 N N . VAL A 1 86 ? -14.988 -1.378 17.353 1.00 93.19 86 VAL A N 1
ATOM 677 C CA . VAL A 1 86 ? -15.107 -0.113 18.098 1.00 93.19 86 VAL A CA 1
ATOM 678 C C . VAL A 1 86 ? -16.456 -0.031 18.806 1.00 93.19 86 VAL A C 1
ATOM 680 O O . VAL A 1 86 ? -16.490 0.193 20.013 1.00 93.19 86 VAL A O 1
ATOM 683 N N . ARG A 1 87 ? -17.556 -0.331 18.104 1.00 95.88 87 ARG A N 1
ATOM 684 C CA . ARG A 1 87 ? -18.896 -0.350 18.704 1.00 95.88 87 ARG A CA 1
ATOM 685 C C . ARG A 1 87 ? -18.990 -1.325 19.879 1.00 95.88 87 ARG A C 1
ATOM 687 O O . ARG A 1 87 ? -19.586 -0.987 20.894 1.00 95.88 87 ARG A O 1
ATOM 694 N N . SER A 1 88 ? -18.401 -2.518 19.759 1.00 94.88 88 SER A N 1
ATOM 695 C CA . SER A 1 88 ? -18.408 -3.506 20.847 1.00 94.88 88 SER A CA 1
ATOM 696 C C . SER A 1 88 ? -17.659 -3.017 22.093 1.00 94.88 88 SER A C 1
ATOM 698 O O . SER A 1 88 ? -18.112 -3.262 23.208 1.00 94.88 88 SER A O 1
ATOM 700 N N . VAL A 1 89 ? -16.560 -2.274 21.912 1.00 95.44 89 VAL A N 1
ATOM 701 C CA . VAL A 1 89 ? -15.794 -1.669 23.013 1.00 95.44 89 VAL A CA 1
ATOM 702 C C . VAL A 1 89 ? -16.579 -0.529 23.657 1.00 95.44 89 VAL A C 1
ATOM 704 O O . VAL A 1 89 ? -16.664 -0.467 24.878 1.00 95.44 89 VAL A O 1
ATOM 707 N N . GLU A 1 90 ? -17.179 0.351 22.853 1.00 96.38 90 GLU A N 1
ATOM 708 C CA . GLU A 1 90 ? -17.966 1.494 23.341 1.00 96.38 90 GLU A CA 1
ATOM 709 C C . GLU A 1 90 ? -19.234 1.070 24.095 1.00 96.38 90 GLU A C 1
ATOM 711 O O . GLU A 1 90 ? -19.679 1.773 24.999 1.00 96.38 90 GLU A O 1
ATOM 716 N N . GLN A 1 91 ? -19.817 -0.078 23.739 1.00 96.50 91 GLN A N 1
ATOM 717 C CA . GLN A 1 91 ? -21.012 -0.632 24.385 1.00 96.50 91 GLN A CA 1
ATOM 718 C C . GLN A 1 91 ? -20.701 -1.520 25.599 1.00 96.50 91 GLN A C 1
ATOM 720 O O . GLN A 1 91 ? -21.625 -1.950 26.293 1.00 96.50 91 GLN A O 1
ATOM 725 N N . ALA A 1 92 ? -19.428 -1.817 25.869 1.00 96.44 92 ALA A N 1
ATOM 726 C CA . ALA A 1 92 ? -19.046 -2.640 27.006 1.00 96.44 92 ALA A CA 1
ATOM 727 C C . ALA A 1 92 ? -19.225 -1.876 28.334 1.00 96.44 92 ALA A C 1
ATOM 729 O O . ALA A 1 92 ? -18.980 -0.672 28.402 1.00 96.44 92 ALA A O 1
ATOM 730 N N . PRO A 1 93 ? -19.573 -2.567 29.436 1.00 96.25 93 PRO A N 1
ATOM 731 C CA . PRO A 1 93 ? -19.756 -1.924 30.740 1.00 96.25 93 PRO A CA 1
ATOM 732 C C . PRO A 1 93 ? -18.449 -1.360 31.325 1.00 96.25 93 PRO A C 1
ATOM 734 O O . PRO A 1 93 ? -18.478 -0.542 32.241 1.00 96.25 93 PRO A O 1
ATOM 737 N N . SER A 1 94 ? -17.294 -1.812 30.830 1.00 95.62 94 SER A N 1
ATOM 738 C CA . SER A 1 94 ? -15.976 -1.256 31.135 1.00 95.62 94 SER A CA 1
ATOM 739 C C . SER A 1 94 ? -14.947 -1.706 30.095 1.00 95.62 94 SER A C 1
ATOM 741 O O . SER A 1 94 ? -15.143 -2.711 29.406 1.00 95.62 94 SER A O 1
ATOM 743 N N . LEU A 1 95 ? -13.801 -1.020 30.040 1.00 93.19 95 LEU A N 1
ATOM 744 C CA . LEU A 1 95 ? -12.661 -1.455 29.224 1.00 93.19 95 LEU A CA 1
ATOM 745 C C . LEU A 1 95 ? -12.141 -2.839 29.637 1.00 93.19 95 LEU A C 1
ATOM 747 O O . LEU A 1 95 ? -11.728 -3.605 28.773 1.00 93.19 95 LEU A O 1
ATOM 751 N N . ALA A 1 96 ? -12.187 -3.176 30.930 1.00 93.56 96 ALA A N 1
ATOM 752 C CA . ALA A 1 96 ? -11.782 -4.494 31.417 1.00 93.56 96 ALA A CA 1
ATOM 753 C C . ALA A 1 96 ? -12.695 -5.600 30.861 1.00 93.56 96 ALA A C 1
ATOM 755 O O . ALA A 1 96 ? -12.205 -6.604 30.355 1.00 93.56 96 ALA A O 1
ATOM 756 N N . ALA A 1 97 ? -14.014 -5.377 30.867 1.00 93.44 97 ALA A N 1
ATOM 757 C CA . ALA A 1 97 ? -14.976 -6.322 30.299 1.00 93.44 97 ALA A CA 1
ATOM 758 C C . ALA A 1 97 ? -14.810 -6.489 28.777 1.00 93.44 97 ALA A C 1
ATOM 760 O O . ALA A 1 97 ? -14.925 -7.601 28.264 1.00 93.44 97 ALA A O 1
ATOM 761 N N . ALA A 1 98 ? -14.509 -5.403 28.055 1.00 94.25 98 ALA A N 1
ATOM 762 C CA . ALA A 1 98 ? -14.186 -5.473 26.631 1.00 94.25 98 ALA A CA 1
ATOM 763 C C . ALA A 1 98 ? -12.884 -6.255 26.381 1.00 94.25 98 ALA A C 1
ATOM 765 O O . ALA A 1 98 ? -12.826 -7.091 25.481 1.00 94.25 98 ALA A O 1
ATOM 766 N N . ALA A 1 99 ? -11.848 -6.002 27.186 1.00 91.75 99 ALA A N 1
ATOM 767 C CA . ALA A 1 99 ? -10.551 -6.657 27.058 1.00 91.75 99 ALA A CA 1
ATOM 768 C C . ALA A 1 99 ? -10.644 -8.175 27.263 1.00 91.75 99 ALA A C 1
ATOM 770 O O . ALA A 1 99 ? -10.032 -8.901 26.490 1.00 91.75 99 ALA A O 1
ATOM 771 N N . GLU A 1 100 ? -11.449 -8.645 28.219 1.00 90.38 100 GLU A N 1
ATOM 772 C CA . GLU A 1 100 ? -11.669 -10.079 28.468 1.00 90.38 100 GLU A CA 1
ATOM 773 C C . GLU A 1 100 ? -12.120 -10.841 27.206 1.00 90.38 100 GLU A C 1
ATOM 775 O O . GLU A 1 100 ? -11.728 -11.980 26.993 1.00 90.38 100 GLU A O 1
ATOM 780 N N . HIS A 1 101 ? -12.909 -10.200 26.336 1.00 87.19 101 HIS A N 1
ATOM 781 C CA . HIS A 1 101 ? -13.472 -10.838 25.139 1.00 87.19 101 HIS A CA 1
ATOM 782 C C . HIS A 1 101 ? -12.663 -10.586 23.860 1.00 87.19 101 HIS A C 1
ATOM 784 O O . HIS A 1 101 ? -12.735 -11.370 22.916 1.00 87.19 101 HIS A O 1
ATOM 790 N N . LEU A 1 102 ? -11.959 -9.453 23.779 1.00 89.25 102 LEU A N 1
ATOM 791 C CA . LEU A 1 102 ? -11.326 -8.976 22.542 1.00 89.25 102 LEU A CA 1
ATOM 792 C C . LEU A 1 102 ? -9.810 -9.145 22.526 1.00 89.25 102 LEU A C 1
ATOM 794 O O . LEU A 1 102 ? -9.193 -9.064 21.459 1.00 89.25 102 LEU A O 1
ATOM 798 N N . ARG A 1 103 ? -9.186 -9.319 23.694 1.00 85.69 103 ARG A N 1
ATOM 799 C CA . ARG A 1 103 ? -7.746 -9.535 23.782 1.00 85.69 103 ARG A CA 1
ATOM 800 C C . ARG A 1 103 ? -7.416 -10.863 23.109 1.00 85.69 103 ARG A C 1
ATOM 802 O O . ARG A 1 103 ? -8.022 -11.885 23.397 1.00 85.69 103 ARG A O 1
ATOM 809 N N . THR A 1 104 ? -6.437 -10.852 22.210 1.00 81.56 104 THR A N 1
ATOM 810 C CA . THR A 1 104 ? -5.867 -12.098 21.695 1.00 81.56 104 THR A CA 1
ATOM 811 C C . THR A 1 104 ? -5.200 -12.834 22.850 1.00 81.56 104 THR A C 1
ATOM 813 O O . THR A 1 104 ? -4.350 -12.251 23.530 1.00 81.56 104 THR A O 1
ATOM 816 N N . ASP A 1 105 ? -5.557 -14.097 23.059 1.00 77.88 105 ASP A N 1
ATOM 817 C CA . ASP A 1 105 ? -4.796 -14.953 23.957 1.00 77.88 105 ASP A CA 1
ATOM 818 C C . ASP A 1 105 ? -3.395 -15.135 23.383 1.00 77.88 105 ASP A C 1
ATOM 820 O O . ASP A 1 105 ? -3.197 -15.620 22.269 1.00 77.88 105 ASP A O 1
ATOM 824 N N . ILE A 1 106 ? -2.415 -14.648 24.134 1.00 77.38 106 ILE A N 1
ATOM 825 C CA . ILE A 1 106 ? -1.005 -14.805 23.817 1.00 77.38 106 ILE A CA 1
ATOM 826 C C . ILE A 1 106 ? -0.480 -15.802 24.835 1.00 77.38 106 ILE A C 1
ATOM 828 O O . ILE A 1 106 ? -0.387 -15.482 26.022 1.00 77.38 106 ILE A O 1
ATOM 832 N N . GLU A 1 107 ? -0.158 -17.004 24.369 1.00 74.38 107 GLU A N 1
ATOM 833 C CA . GLU A 1 107 ? 0.592 -17.962 25.170 1.00 74.38 107 GLU A CA 1
ATOM 834 C C . GLU A 1 107 ? 1.987 -17.401 25.453 1.00 74.38 107 GLU A C 1
ATOM 836 O O . GLU A 1 107 ? 2.631 -16.782 24.596 1.00 74.38 107 GLU A O 1
ATOM 841 N N . LEU A 1 108 ? 2.458 -17.599 26.683 1.00 75.31 108 LEU A N 1
ATOM 842 C CA . LEU A 1 108 ? 3.845 -17.302 27.008 1.00 75.31 108 LEU A CA 1
ATOM 843 C C . LEU A 1 108 ? 4.741 -18.304 26.264 1.00 75.31 108 LEU A C 1
ATOM 845 O O . LEU A 1 108 ? 4.386 -19.480 26.180 1.00 75.31 108 LEU A O 1
ATOM 849 N N . PRO A 1 109 ? 5.905 -17.883 25.739 1.00 66.88 109 PRO A N 1
ATOM 850 C CA . PRO A 1 109 ? 6.835 -18.815 25.116 1.00 66.88 109 PRO A CA 1
ATOM 851 C C . PRO A 1 109 ? 7.185 -19.958 26.084 1.00 66.88 109 PRO A C 1
ATOM 853 O O . PRO A 1 109 ? 7.781 -19.706 27.131 1.00 66.88 109 PRO A O 1
ATOM 856 N N . GLY A 1 110 ? 6.826 -21.196 25.727 1.00 73.88 110 GLY A N 1
ATOM 857 C CA . GLY A 1 110 ? 7.119 -22.405 26.510 1.00 73.88 110 GLY A CA 1
ATOM 858 C C . GLY A 1 110 ? 5.960 -22.995 27.327 1.00 73.88 110 GLY A C 1
ATOM 859 O O . GLY A 1 110 ? 6.238 -23.847 28.172 1.00 73.88 110 GLY A O 1
ATOM 860 N N . ALA A 1 111 ? 4.716 -22.549 27.110 1.00 53.88 111 ALA A N 1
ATOM 861 C CA . ALA A 1 111 ? 3.508 -23.246 27.573 1.00 53.88 111 ALA A CA 1
ATOM 862 C C . ALA A 1 111 ? 3.205 -24.506 26.740 1.00 53.88 111 ALA A C 1
ATOM 864 O O . ALA A 1 111 ? 3.600 -24.535 25.550 1.00 53.88 111 ALA A O 1
#

Radius of gyration: 19.67 Å; chains: 1; bounding box: 44×40×45 Å

Foldseek 3Di:
DEDEDPDAPVRCQVVVCQVVDDDPADPVCRVDPQPKDKDAWDDDPPPPNDTWTKIAGPVVGDIDTHDYPNRPDPDDDDPVVVVVLVVLCVPDPHNVRSCVPPPPDDDDPPD